Protein AF-A0A1J3JFD1-F1 (afdb_monomer)

Secondary structure (DSSP, 8-state):
-THHHHHHHHHHHHHTT-THHHHHHHHHHHHHHHHHHIIIIIIS--HHHHHHHHHHHHHHHHHHHHHHHIIIIISTTT-----GGGGTTHHHHHHHHHHHHHHHHHHHHHHHHHHHHHTTSTTHHHHHHHHHHHHHHHHHHHHHHHHHHHHHHHHHHHHHHTT-HHHH-

Sequence (169 aa):
FALCLSFPLQRFLQCQLKNHVPAFAAAVALVVHLFVCWLFVYGLKLGIVGTMATVSVSWWVNVLVLLAYSVCGGCPLTWPGFSSEAFTGLWEFLKLSASSGVMLCLENWYYRILIIMTGNLLNARIAVDSLSICLSISGWEMMIPLAFFAGTGVRVANELGAGNGKGAR

Nearest PDB structures (foldseek):
  5xjj-assembly1_A  TM=9.037E-01  e=1.940E-04  Camelina sativa
  3ja6-assembly1_H  TM=1.878E-01  e=8.219E+00  Escherichia coli

Structure (mmCIF, N/CA/C/O backbone):
data_AF-A0A1J3JFD1-F1
#
_entry.id   AF-A0A1J3JFD1-F1
#
loop_
_atom_site.group_PDB
_atom_site.id
_atom_site.type_symbol
_atom_site.label_atom_id
_atom_site.label_alt_id
_atom_site.label_com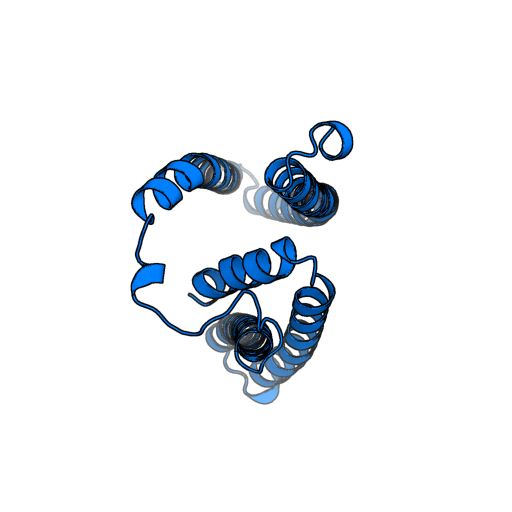p_id
_atom_site.label_asym_id
_atom_site.label_entity_id
_atom_site.label_seq_id
_atom_site.pdbx_PDB_ins_code
_atom_site.Cartn_x
_atom_site.Cartn_y
_atom_site.Cartn_z
_atom_site.occupancy
_atom_site.B_iso_or_equiv
_atom_site.auth_seq_id
_atom_site.auth_comp_id
_atom_site.auth_asym_id
_atom_site.auth_atom_id
_atom_site.pdbx_PDB_model_num
ATOM 1 N N . PHE A 1 1 ? -2.095 -9.610 7.592 1.00 69.19 1 PHE A N 1
ATOM 2 C CA . PHE A 1 1 ? -1.268 -10.500 6.750 1.00 69.19 1 PHE A CA 1
ATOM 3 C C . PHE A 1 1 ? -1.268 -10.074 5.280 1.00 69.19 1 PHE A C 1
ATOM 5 O O . PHE A 1 1 ? -0.200 -9.779 4.771 1.00 69.19 1 PHE A O 1
ATOM 12 N N . ALA A 1 2 ? -2.426 -9.939 4.617 1.00 86.94 2 ALA A N 1
ATOM 13 C CA . ALA A 1 2 ? -2.501 -9.550 3.196 1.00 86.94 2 ALA A CA 1
ATOM 14 C C . ALA A 1 2 ? -1.738 -8.253 2.826 1.00 86.94 2 ALA A C 1
ATOM 16 O O . ALA A 1 2 ? -1.156 -8.170 1.748 1.00 86.94 2 ALA A O 1
ATOM 17 N N . LEU A 1 3 ? -1.658 -7.273 3.735 1.00 88.25 3 LEU A N 1
ATOM 18 C CA . LEU A 1 3 ? -0.893 -6.030 3.537 1.00 88.25 3 LEU A CA 1
ATOM 19 C C . LEU A 1 3 ? 0.593 -6.257 3.211 1.00 88.25 3 LEU A C 1
ATOM 21 O O . LEU A 1 3 ? 1.149 -5.523 2.398 1.00 88.25 3 LEU A O 1
ATOM 25 N N . CYS A 1 4 ? 1.212 -7.293 3.789 1.00 91.38 4 CYS A N 1
ATOM 26 C CA . CYS A 1 4 ? 2.616 -7.634 3.545 1.00 91.38 4 CYS A CA 1
ATOM 27 C C . CYS A 1 4 ? 2.879 -8.006 2.080 1.00 91.38 4 CYS A C 1
ATOM 29 O O . CYS A 1 4 ? 3.981 -7.793 1.596 1.00 91.38 4 CYS A O 1
ATOM 31 N N . LEU A 1 5 ? 1.871 -8.533 1.377 1.00 93.12 5 LEU A N 1
ATOM 32 C CA . LEU A 1 5 ? 1.943 -8.843 -0.054 1.00 93.12 5 LEU A CA 1
ATOM 33 C C . LEU A 1 5 ? 1.428 -7.677 -0.905 1.00 93.12 5 LEU A C 1
ATOM 35 O O . LEU A 1 5 ? 1.996 -7.361 -1.946 1.00 93.12 5 LEU A O 1
ATOM 39 N N . SER A 1 6 ? 0.368 -7.010 -0.442 1.00 93.94 6 SER A N 1
ATOM 40 C CA . SER A 1 6 ? -0.281 -5.923 -1.174 1.00 93.94 6 SER A CA 1
ATOM 41 C C . SER A 1 6 ? 0.649 -4.732 -1.395 1.00 93.94 6 SER A C 1
ATOM 43 O O . SER A 1 6 ? 0.699 -4.216 -2.508 1.00 93.94 6 SER A O 1
ATOM 45 N N . PHE A 1 7 ? 1.386 -4.281 -0.373 1.00 92.44 7 PHE A N 1
ATOM 46 C CA . PHE A 1 7 ? 2.237 -3.095 -0.515 1.00 92.44 7 PHE A CA 1
ATOM 47 C C . PHE A 1 7 ? 3.409 -3.302 -1.487 1.00 92.44 7 PHE A C 1
ATOM 49 O O . PHE A 1 7 ? 3.568 -2.457 -2.372 1.00 92.44 7 PHE A O 1
ATOM 56 N N . PRO A 1 8 ? 4.186 -4.404 -1.417 1.00 93.62 8 PRO A N 1
ATOM 57 C CA . PRO A 1 8 ? 5.213 -4.678 -2.418 1.00 93.62 8 PRO A CA 1
ATOM 58 C C . PRO A 1 8 ? 4.649 -4.814 -3.834 1.00 93.62 8 PRO A C 1
ATOM 60 O O . PRO A 1 8 ? 5.204 -4.222 -4.752 1.00 93.62 8 PRO A O 1
ATOM 63 N N . LEU A 1 9 ? 3.520 -5.514 -4.022 1.00 95.56 9 LEU A N 1
ATOM 64 C CA . LEU A 1 9 ? 2.887 -5.663 -5.342 1.00 95.56 9 LEU A CA 1
ATOM 65 C C . LEU A 1 9 ? 2.401 -4.324 -5.913 1.00 95.56 9 LEU A C 1
ATOM 67 O O . LEU A 1 9 ? 2.603 -4.039 -7.094 1.00 95.56 9 LEU A O 1
ATOM 71 N N . GLN A 1 10 ? 1.793 -3.474 -5.080 1.00 95.62 10 GLN A N 1
ATOM 72 C CA . GLN A 1 10 ? 1.405 -2.125 -5.491 1.00 95.62 10 GLN A CA 1
ATOM 73 C C . GLN A 1 10 ? 2.627 -1.302 -5.893 1.00 95.62 10 GLN A C 1
ATOM 75 O O . GLN A 1 10 ? 2.614 -0.689 -6.958 1.00 95.62 10 GLN A O 1
ATOM 80 N N . ARG A 1 11 ? 3.694 -1.315 -5.083 1.00 94.56 11 ARG A N 1
ATOM 81 C CA . ARG A 1 11 ? 4.931 -0.588 -5.394 1.00 94.56 11 ARG A CA 1
ATOM 82 C C . ARG A 1 11 ? 5.603 -1.116 -6.658 1.00 94.56 11 ARG A C 1
ATOM 84 O O . ARG A 1 11 ? 5.978 -0.309 -7.501 1.00 94.56 11 ARG A O 1
ATOM 91 N N . PHE A 1 12 ? 5.657 -2.432 -6.850 1.00 95.50 12 PHE A N 1
ATOM 92 C CA . PHE A 1 12 ? 6.177 -3.066 -8.064 1.00 95.50 12 PHE A CA 1
ATOM 93 C C . PHE A 1 12 ? 5.483 -2.546 -9.331 1.00 95.50 12 PHE A C 1
ATOM 95 O O . PHE A 1 12 ? 6.152 -2.176 -10.296 1.00 95.50 12 PHE A O 1
ATOM 102 N N . LEU A 1 13 ? 4.149 -2.459 -9.328 1.00 96.31 13 LEU A N 1
ATOM 103 C CA . LEU A 1 13 ? 3.382 -1.947 -10.470 1.00 96.31 13 LEU A CA 1
ATOM 104 C C . LEU A 1 13 ? 3.479 -0.421 -10.612 1.00 96.31 13 LEU A C 1
ATOM 106 O O . LEU A 1 13 ? 3.549 0.085 -11.733 1.00 96.31 13 LEU A O 1
ATOM 110 N N . GLN A 1 14 ? 3.516 0.314 -9.498 1.00 95.44 14 GLN A N 1
ATOM 111 C CA . GLN A 1 14 ? 3.653 1.771 -9.501 1.00 95.44 14 GLN A CA 1
ATOM 112 C C . GLN A 1 14 ? 4.997 2.221 -10.078 1.00 95.44 14 GLN A C 1
ATOM 114 O O . GLN A 1 14 ? 5.013 3.121 -10.912 1.00 95.44 14 GLN A O 1
ATOM 119 N N . CYS A 1 15 ? 6.108 1.571 -9.713 1.00 94.81 15 CYS A N 1
ATOM 120 C CA . CYS A 1 15 ? 7.433 1.891 -10.261 1.00 94.81 15 CYS A CA 1
ATOM 121 C C . CYS A 1 15 ? 7.491 1.718 -11.789 1.00 94.81 15 CYS A C 1
ATOM 123 O O . CYS A 1 15 ? 8.193 2.451 -12.477 1.00 94.81 15 CYS A O 1
ATOM 125 N N . GLN A 1 16 ? 6.678 0.811 -12.336 1.00 94.81 16 GLN A N 1
ATOM 126 C CA . GLN A 1 16 ? 6.529 0.583 -13.778 1.00 94.81 16 GLN A CA 1
ATOM 127 C C . GLN A 1 16 ? 5.488 1.499 -14.443 1.00 94.81 16 GLN A C 1
ATOM 129 O O . GLN A 1 16 ? 5.118 1.278 -15.594 1.00 94.81 16 GLN A O 1
ATOM 134 N N . LEU A 1 17 ? 4.976 2.504 -13.723 1.00 94.00 17 LEU A N 1
ATOM 135 C CA . LEU A 1 17 ? 3.937 3.435 -14.176 1.00 94.00 17 LEU A CA 1
ATOM 136 C C . LEU A 1 17 ? 2.597 2.764 -14.529 1.00 94.00 17 LEU A C 1
ATOM 138 O O . LEU A 1 17 ? 1.746 3.360 -15.193 1.00 94.00 17 LEU A O 1
ATOM 142 N N . LYS A 1 18 ? 2.354 1.541 -14.045 1.00 95.38 18 LYS A N 1
ATOM 143 C CA . LYS A 1 18 ? 1.117 0.781 -14.279 1.00 95.38 18 LYS A CA 1
ATOM 144 C C . LYS A 1 18 ? 0.048 1.077 -13.226 1.00 95.38 18 LYS A C 1
ATOM 146 O O . LYS A 1 18 ? -0.641 0.172 -12.771 1.00 95.38 18 LYS A O 1
ATOM 151 N N . ASN A 1 19 ? -0.130 2.346 -12.853 1.00 94.12 19 ASN A N 1
ATOM 152 C CA . ASN A 1 19 ? -1.013 2.766 -11.751 1.00 94.12 19 ASN A CA 1
ATOM 153 C C . ASN A 1 19 ? -2.505 2.467 -11.986 1.00 94.12 19 ASN A C 1
ATOM 155 O O . ASN A 1 19 ? -3.268 2.387 -11.025 1.00 94.12 19 ASN A O 1
ATOM 159 N N . HIS A 1 20 ? -2.923 2.254 -13.236 1.00 95.12 20 HIS A N 1
ATOM 160 C CA . HIS A 1 20 ? -4.294 1.845 -13.551 1.00 95.12 20 HIS A CA 1
ATOM 161 C C . HIS A 1 20 ? -4.638 0.455 -12.985 1.00 95.12 20 HIS A C 1
ATOM 163 O O . HIS A 1 20 ? -5.785 0.214 -12.623 1.00 95.12 20 HIS A O 1
ATOM 169 N N . VAL A 1 21 ? -3.654 -0.443 -12.850 1.00 96.44 21 VAL A N 1
ATOM 170 C CA . VAL A 1 21 ? -3.849 -1.800 -12.317 1.00 96.44 21 VAL A CA 1
ATOM 171 C C . VAL A 1 21 ? -4.212 -1.781 -10.827 1.00 96.44 21 VAL A C 1
ATOM 173 O O . VAL A 1 21 ? -5.257 -2.332 -10.483 1.00 96.44 21 VAL A O 1
ATOM 176 N N . PRO A 1 22 ? -3.442 -1.136 -9.922 1.00 95.94 22 PRO A N 1
ATOM 177 C CA . PRO A 1 22 ? -3.845 -1.026 -8.526 1.00 95.94 22 PRO A CA 1
ATOM 178 C C . PRO A 1 22 ? -5.111 -0.194 -8.323 1.00 95.94 22 PRO A C 1
ATOM 180 O O . PRO A 1 22 ? -5.869 -0.503 -7.408 1.00 95.94 22 PRO A O 1
ATOM 183 N N . ALA A 1 23 ? -5.395 0.790 -9.182 1.00 95.62 23 ALA A N 1
ATOM 184 C CA . ALA A 1 23 ? -6.676 1.497 -9.148 1.00 95.62 23 ALA A CA 1
ATOM 185 C C . ALA A 1 23 ? -7.856 0.559 -9.468 1.00 95.62 23 ALA A C 1
ATOM 187 O O . ALA A 1 23 ? -8.843 0.532 -8.734 1.00 95.62 23 ALA A O 1
ATOM 188 N N . PHE A 1 24 ? -7.731 -0.262 -10.515 1.00 96.81 24 PHE A N 1
ATOM 189 C CA . PHE A 1 24 ? -8.732 -1.269 -10.865 1.00 96.81 24 PHE A CA 1
ATOM 190 C C . PHE A 1 24 ? -8.890 -2.329 -9.766 1.00 96.81 24 PHE A C 1
ATOM 192 O O . PHE A 1 24 ? -10.011 -2.639 -9.370 1.00 96.81 24 PHE A O 1
ATOM 199 N N . ALA A 1 25 ? -7.783 -2.841 -9.219 1.00 96.69 25 ALA A N 1
ATOM 200 C CA . ALA A 1 25 ? -7.808 -3.808 -8.124 1.00 96.69 25 ALA A CA 1
ATOM 201 C C . ALA A 1 25 ? -8.519 -3.252 -6.879 1.00 96.69 25 ALA A C 1
ATOM 203 O O . ALA A 1 25 ? -9.344 -3.948 -6.287 1.00 96.69 25 ALA A O 1
ATOM 204 N N . ALA A 1 26 ? -8.275 -1.982 -6.534 1.00 95.50 26 ALA A N 1
ATOM 205 C CA . ALA A 1 26 ? -8.961 -1.306 -5.437 1.00 95.50 26 ALA A CA 1
ATOM 206 C C . ALA A 1 26 ? -10.470 -1.159 -5.700 1.00 95.50 26 ALA A C 1
ATOM 208 O O . ALA A 1 26 ? -11.271 -1.410 -4.801 1.00 95.50 26 ALA A O 1
ATOM 209 N N . ALA A 1 27 ? -10.870 -0.816 -6.930 1.00 97.06 27 ALA A N 1
ATOM 210 C CA . ALA A 1 27 ? -12.281 -0.729 -7.309 1.00 97.06 27 ALA A CA 1
ATOM 211 C C . ALA A 1 27 ? -12.991 -2.091 -7.207 1.00 97.06 27 ALA A C 1
ATOM 213 O O . ALA A 1 27 ? -14.066 -2.188 -6.617 1.00 97.06 27 ALA A O 1
ATOM 214 N N . VAL A 1 28 ? -12.367 -3.162 -7.710 1.00 97.06 28 VAL A N 1
ATOM 215 C CA . VAL A 1 28 ? -12.891 -4.533 -7.583 1.00 97.06 28 VAL A CA 1
ATOM 216 C C . VAL A 1 28 ? -12.989 -4.941 -6.113 1.00 97.06 28 VAL A C 1
ATOM 218 O O . VAL A 1 28 ? -14.029 -5.436 -5.678 1.00 97.06 28 VAL A O 1
ATOM 221 N N . ALA A 1 29 ? -11.939 -4.696 -5.325 1.00 96.06 29 ALA A N 1
ATOM 222 C CA . ALA A 1 29 ? -11.925 -5.013 -3.903 1.00 96.06 29 ALA A CA 1
ATOM 223 C C . ALA A 1 29 ? -13.026 -4.270 -3.133 1.00 96.06 29 ALA A C 1
ATOM 225 O O . ALA A 1 29 ? -13.626 -4.865 -2.240 1.00 96.06 29 ALA A O 1
ATOM 226 N N . LEU A 1 30 ? -13.335 -3.020 -3.502 1.00 96.44 30 LEU A N 1
ATOM 227 C CA . LEU A 1 30 ? -14.433 -2.243 -2.923 1.00 96.44 30 LEU A CA 1
ATOM 228 C C . LEU A 1 30 ? -15.800 -2.864 -3.237 1.00 96.44 30 LEU A C 1
ATOM 230 O O . LEU A 1 30 ? -16.602 -3.054 -2.327 1.00 96.44 30 LEU A O 1
ATOM 234 N N . VAL A 1 31 ? -16.058 -3.226 -4.497 1.00 97.44 31 VAL A N 1
ATOM 235 C CA . VAL A 1 31 ? -17.323 -3.873 -4.894 1.00 97.44 31 VAL A CA 1
ATOM 236 C C . VAL A 1 31 ? -17.512 -5.196 -4.150 1.00 97.44 31 VAL A C 1
ATOM 238 O O . VAL A 1 31 ? -18.573 -5.442 -3.573 1.00 97.44 31 VAL A O 1
ATOM 241 N N . VAL A 1 32 ? -16.462 -6.020 -4.091 1.00 96.50 32 VAL A N 1
ATOM 242 C CA . VAL A 1 32 ? -16.471 -7.270 -3.318 1.00 96.50 32 VAL A CA 1
ATOM 243 C C . VAL A 1 32 ? -16.667 -6.976 -1.829 1.00 96.50 32 VAL A C 1
ATOM 245 O O . VAL A 1 32 ? -17.441 -7.671 -1.179 1.00 96.50 32 VAL A O 1
ATOM 248 N N . HIS A 1 33 ? -16.034 -5.934 -1.284 1.00 96.44 33 HIS A N 1
ATOM 249 C CA . HIS A 1 33 ? -16.206 -5.551 0.117 1.00 96.44 33 HIS A CA 1
ATOM 250 C C . HIS A 1 33 ? -17.663 -5.240 0.448 1.00 96.44 33 HIS A C 1
ATOM 252 O O . HIS A 1 33 ? -18.187 -5.776 1.419 1.00 96.44 33 HIS A O 1
ATOM 258 N N . LEU A 1 34 ? -18.336 -4.433 -0.377 1.00 96.75 34 LEU A N 1
ATOM 259 C CA . LEU A 1 34 ? -19.747 -4.093 -0.188 1.00 96.75 34 LEU A CA 1
ATOM 260 C C . LEU A 1 34 ? -20.630 -5.345 -0.204 1.00 96.75 34 LEU A C 1
ATOM 262 O O . LEU A 1 34 ? -21.467 -5.522 0.683 1.00 96.75 34 LEU A O 1
ATOM 266 N N . PHE A 1 35 ? -20.401 -6.241 -1.166 1.00 96.56 35 PHE A N 1
ATOM 267 C CA . PHE A 1 35 ? -21.141 -7.495 -1.273 1.00 96.56 35 PHE A CA 1
ATOM 268 C C . PHE A 1 35 ? -20.918 -8.413 -0.062 1.00 96.56 35 PHE A C 1
ATOM 270 O O . PHE A 1 35 ? -21.877 -8.900 0.536 1.00 96.56 35 PHE A O 1
ATOM 277 N N . VAL A 1 36 ? -19.660 -8.628 0.334 1.00 95.81 36 VAL A N 1
ATOM 278 C CA . VAL A 1 36 ? -19.306 -9.506 1.459 1.00 95.81 36 VAL A CA 1
ATOM 279 C C . VAL A 1 36 ? -19.777 -8.909 2.785 1.00 95.81 36 VAL A C 1
ATOM 281 O O . VAL A 1 36 ? -20.284 -9.648 3.622 1.00 95.81 36 VAL A O 1
ATOM 284 N N . CYS A 1 37 ? -19.692 -7.588 2.970 1.00 95.81 37 CYS A N 1
ATOM 285 C CA . CYS A 1 37 ? -20.280 -6.891 4.116 1.00 95.81 37 CYS A CA 1
ATOM 286 C C . CYS A 1 37 ? -21.784 -7.125 4.202 1.00 95.81 37 CYS A C 1
ATOM 288 O O . CYS A 1 37 ? -22.272 -7.534 5.254 1.00 95.81 37 CYS A O 1
ATOM 290 N N . TRP A 1 38 ? -22.513 -6.933 3.102 1.00 95.94 38 TRP A N 1
ATOM 291 C CA . TRP A 1 38 ? -23.947 -7.202 3.078 1.00 95.94 38 TRP A CA 1
ATOM 292 C C . TRP A 1 38 ? -24.257 -8.664 3.432 1.00 95.94 38 TRP A C 1
ATOM 294 O O . TRP A 1 38 ? -25.062 -8.936 4.326 1.00 95.94 38 TRP A O 1
ATOM 304 N N . LEU A 1 39 ? -23.558 -9.606 2.797 1.00 96.00 39 LEU A N 1
ATOM 305 C CA . LEU A 1 39 ? -23.778 -11.034 2.993 1.00 96.00 39 LEU A CA 1
ATOM 306 C C . LEU A 1 39 ? -23.444 -11.487 4.420 1.00 96.00 39 LEU A C 1
ATOM 308 O O . LEU A 1 39 ? -24.234 -12.198 5.030 1.00 96.00 39 LEU A O 1
ATOM 312 N N . PHE A 1 40 ? -22.292 -11.100 4.968 1.00 94.69 40 PHE A N 1
ATOM 313 C CA . PHE A 1 40 ? -21.808 -11.623 6.251 1.00 94.69 40 PHE A CA 1
ATOM 314 C C . PHE A 1 40 ? -22.538 -10.991 7.436 1.00 94.69 40 PHE A C 1
ATOM 316 O O . PHE A 1 40 ? -22.807 -11.677 8.426 1.00 94.69 40 PHE A O 1
ATOM 323 N N . VAL A 1 41 ? -22.873 -9.701 7.332 1.00 93.75 41 VAL A N 1
ATOM 324 C CA . VAL A 1 41 ? -23.539 -8.959 8.407 1.00 93.75 41 VAL A CA 1
ATOM 325 C C . VAL A 1 41 ? -25.043 -9.209 8.391 1.00 93.75 41 VAL A C 1
ATOM 327 O O . VAL A 1 41 ? -25.602 -9.577 9.422 1.00 93.75 41 VAL A O 1
ATOM 330 N N . TYR A 1 42 ? -25.706 -9.051 7.241 1.00 91.56 42 TYR A N 1
ATOM 331 C CA . TYR A 1 42 ? -27.168 -9.151 7.166 1.00 91.56 42 TYR A CA 1
ATOM 332 C C . TYR A 1 42 ? -27.657 -10.545 6.779 1.00 91.56 42 TYR A C 1
ATOM 334 O O . TYR A 1 42 ? -28.623 -11.029 7.368 1.00 91.56 42 TYR A O 1
ATOM 342 N N . GLY A 1 43 ? -26.998 -11.193 5.815 1.00 93.50 43 GLY A N 1
ATOM 343 C CA . GLY A 1 43 ? -27.394 -12.521 5.338 1.00 93.50 43 GLY A CA 1
ATOM 344 C C . GLY A 1 43 ? -27.084 -13.624 6.351 1.00 93.50 43 GLY A C 1
ATOM 345 O O . GLY A 1 43 ? -27.980 -14.318 6.820 1.00 93.50 43 GLY A O 1
ATOM 346 N N . LEU A 1 44 ? -25.807 -13.761 6.709 1.00 92.31 44 LEU A N 1
ATOM 347 C CA . LEU A 1 44 ? -25.290 -14.837 7.559 1.00 92.31 44 LEU A CA 1
ATOM 348 C C . LEU A 1 44 ? -25.266 -14.480 9.052 1.00 92.31 44 LEU A C 1
ATOM 350 O O . LEU A 1 44 ? -25.107 -15.371 9.881 1.00 92.31 44 LEU A O 1
ATOM 354 N N . LYS A 1 45 ? -25.419 -13.194 9.400 1.00 92.56 45 LYS A N 1
ATOM 355 C CA . LYS A 1 45 ? -25.468 -12.686 10.785 1.00 92.56 45 LYS A CA 1
ATOM 356 C C . LYS A 1 45 ? -24.314 -13.186 11.659 1.00 92.56 45 LYS A C 1
ATOM 358 O O . LYS A 1 45 ? -24.491 -13.499 12.833 1.00 92.56 45 LYS A O 1
ATOM 363 N N . LEU A 1 46 ? -23.106 -13.208 11.100 1.00 90.94 46 LEU A N 1
ATOM 364 C CA . LEU A 1 46 ? -21.898 -13.759 11.734 1.00 90.94 46 LEU A CA 1
ATOM 365 C C . LEU A 1 46 ? -21.324 -12.881 12.870 1.00 90.94 46 LEU A C 1
ATOM 367 O O . LEU A 1 46 ? -20.219 -13.127 13.359 1.00 90.94 46 LEU A O 1
ATOM 371 N N . GLY A 1 47 ? -22.052 -11.838 13.281 1.00 91.56 47 GLY A N 1
ATOM 372 C CA . GLY 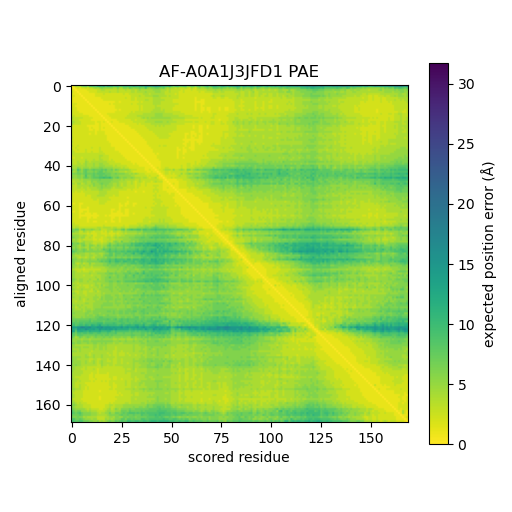A 1 47 ? -21.650 -10.908 14.331 1.00 91.56 47 GLY A CA 1
ATOM 373 C C . GLY A 1 47 ? -20.326 -10.194 14.037 1.00 91.56 47 GLY A C 1
ATOM 374 O O . GLY A 1 47 ? -19.913 -10.035 12.889 1.00 91.56 47 GLY A O 1
ATOM 375 N N . ILE A 1 48 ? -19.639 -9.772 15.101 1.00 91.75 48 ILE A N 1
ATOM 376 C CA . ILE A 1 48 ? -18.401 -8.974 15.023 1.00 91.75 48 ILE A CA 1
ATOM 377 C C . ILE A 1 48 ? -17.276 -9.734 14.306 1.00 91.75 48 ILE A C 1
ATOM 379 O O . ILE A 1 48 ? -16.515 -9.139 13.544 1.00 91.75 48 ILE A O 1
ATOM 383 N N . VAL A 1 49 ? -17.187 -11.054 14.505 1.00 92.19 49 VAL A N 1
ATOM 384 C CA . VAL A 1 49 ? -16.172 -11.893 13.847 1.00 92.19 49 VAL A CA 1
ATOM 385 C C . VAL A 1 49 ? -16.364 -11.881 12.329 1.00 92.19 49 VAL A C 1
ATOM 387 O O . VAL A 1 49 ? -15.396 -11.688 11.595 1.00 92.19 49 VAL A O 1
ATOM 390 N N . GLY A 1 50 ? -17.611 -11.997 11.857 1.00 90.50 50 GLY A N 1
ATOM 391 C CA . GLY A 1 50 ? -17.944 -11.861 10.439 1.00 90.50 50 GLY A CA 1
ATOM 392 C C . GLY A 1 50 ? -17.579 -10.494 9.871 1.00 90.50 50 GLY A C 1
ATOM 393 O O . GLY A 1 50 ? -16.960 -10.421 8.812 1.00 90.50 50 GLY A O 1
ATOM 394 N N . THR A 1 51 ? -17.883 -9.418 10.600 1.00 91.31 51 THR A N 1
ATOM 395 C CA . THR A 1 51 ? -17.534 -8.046 10.197 1.00 91.31 51 THR A CA 1
ATOM 396 C C . THR A 1 51 ? -16.024 -7.848 10.055 1.00 91.31 51 THR A C 1
ATOM 398 O O . THR A 1 51 ? -15.569 -7.216 9.110 1.00 91.31 51 THR A O 1
ATOM 401 N N . MET A 1 52 ? -15.211 -8.419 10.947 1.00 91.62 52 MET A N 1
ATOM 402 C CA . MET A 1 52 ? -13.748 -8.356 10.809 1.00 91.62 52 MET A CA 1
ATOM 403 C C . MET A 1 52 ? -13.235 -9.200 9.632 1.00 91.62 52 MET A C 1
ATOM 405 O O . MET A 1 52 ? -12.266 -8.831 8.959 1.00 91.62 52 MET A O 1
ATOM 409 N N . ALA A 1 53 ? -13.888 -10.332 9.357 1.00 92.94 53 ALA A N 1
ATOM 410 C CA . ALA A 1 53 ? -13.526 -11.203 8.247 1.00 92.94 53 ALA A CA 1
ATOM 411 C C . ALA A 1 53 ? -13.761 -10.537 6.880 1.00 92.94 53 ALA A C 1
ATOM 413 O O . ALA A 1 53 ? -12.960 -10.749 5.968 1.00 92.94 53 ALA A O 1
ATOM 414 N N . THR A 1 54 ? -14.786 -9.689 6.730 1.00 93.75 54 THR A N 1
ATOM 415 C CA . THR A 1 54 ? -15.097 -9.034 5.443 1.00 93.75 54 THR A CA 1
ATOM 416 C C . THR A 1 54 ? -13.954 -8.154 4.947 1.00 93.75 54 THR A C 1
ATOM 418 O O . THR A 1 54 ? -13.593 -8.203 3.771 1.00 93.75 54 THR A O 1
ATOM 421 N N . VAL A 1 55 ? -13.319 -7.410 5.855 1.00 91.62 55 VAL A N 1
ATOM 422 C CA . VAL A 1 55 ? -12.139 -6.591 5.556 1.00 91.62 55 VAL A CA 1
ATOM 423 C C . VAL A 1 55 ? -10.995 -7.480 5.075 1.00 91.62 55 VAL A C 1
ATOM 425 O O . VAL A 1 55 ? -10.348 -7.181 4.072 1.00 91.62 55 VAL A O 1
ATOM 428 N N . SER A 1 56 ? -10.774 -8.612 5.746 1.00 93.69 56 SER A N 1
ATOM 429 C CA . SER A 1 56 ? -9.713 -9.557 5.386 1.00 93.69 56 SER A CA 1
ATOM 430 C C . SER A 1 56 ? -9.907 -10.139 3.984 1.00 93.69 56 SER A C 1
ATOM 432 O O . SER A 1 56 ? -8.945 -10.200 3.217 1.00 93.69 56 SER A O 1
ATOM 434 N N . VAL A 1 57 ? -11.140 -10.514 3.625 1.00 93.75 57 VAL A N 1
ATOM 435 C CA . VAL A 1 57 ? -11.484 -11.017 2.283 1.00 93.75 57 VAL A CA 1
ATOM 436 C C . VAL A 1 57 ? -11.165 -9.973 1.213 1.00 93.75 57 VAL A C 1
ATOM 438 O O . VAL A 1 57 ? -10.495 -10.289 0.231 1.00 93.75 57 VAL A O 1
ATOM 441 N N . SER A 1 58 ? -11.563 -8.718 1.416 1.00 94.00 58 SER A N 1
ATOM 442 C CA . SER A 1 58 ? -11.322 -7.642 0.447 1.00 94.00 58 SER A CA 1
ATOM 443 C C . SER A 1 58 ? -9.839 -7.358 0.217 1.00 94.00 58 SER A C 1
ATOM 445 O O . SER A 1 58 ? -9.418 -7.178 -0.927 1.00 94.00 58 SER A O 1
ATOM 447 N N . TRP A 1 59 ? -9.020 -7.388 1.272 1.00 94.44 59 TRP A N 1
ATOM 448 C CA . TRP A 1 59 ? -7.569 -7.252 1.124 1.00 94.44 59 TRP A CA 1
ATOM 449 C C . TRP A 1 59 ? -6.950 -8.399 0.326 1.00 94.44 59 TRP A C 1
ATOM 451 O O . TRP A 1 59 ? -6.058 -8.165 -0.489 1.00 94.44 59 TRP A O 1
ATOM 461 N N . TRP A 1 60 ? -7.421 -9.630 0.528 1.00 96.44 60 TRP A N 1
ATOM 462 C CA . TRP A 1 60 ? -6.954 -10.776 -0.248 1.00 96.44 60 TRP A CA 1
ATOM 463 C C . TRP A 1 60 ? -7.365 -10.698 -1.714 1.00 96.44 60 TRP A C 1
ATOM 465 O O . TRP A 1 60 ? -6.536 -10.985 -2.572 1.00 96.44 60 TRP A O 1
ATOM 475 N N . VAL A 1 61 ? -8.582 -10.239 -2.020 1.00 95.69 61 VAL A N 1
ATOM 476 C CA . VAL A 1 61 ? -8.995 -9.976 -3.408 1.00 95.69 61 VAL A CA 1
ATOM 477 C C . VAL A 1 61 ? -8.042 -8.990 -4.076 1.00 95.69 61 VAL A C 1
ATOM 479 O O . VAL A 1 61 ? -7.571 -9.256 -5.179 1.00 95.69 61 VAL A O 1
ATOM 482 N N . ASN A 1 62 ? -7.680 -7.903 -3.389 1.00 95.69 62 ASN A N 1
ATOM 483 C CA . ASN A 1 62 ? -6.707 -6.951 -3.918 1.00 95.69 62 ASN A CA 1
ATOM 484 C C . ASN A 1 62 ? -5.349 -7.621 -4.211 1.00 95.69 62 ASN A C 1
ATOM 486 O O . ASN A 1 62 ? -4.815 -7.466 -5.305 1.00 95.69 62 ASN A O 1
ATOM 490 N N . VAL A 1 63 ? -4.816 -8.423 -3.280 1.00 96.69 63 VAL A N 1
ATOM 491 C CA . VAL A 1 63 ? -3.563 -9.178 -3.490 1.00 96.69 63 VAL A CA 1
ATOM 492 C C . VAL A 1 63 ? -3.658 -10.100 -4.706 1.00 96.69 63 VAL A C 1
ATOM 494 O O . VAL A 1 63 ? -2.752 -10.101 -5.538 1.00 96.69 63 VAL A O 1
ATOM 497 N N . LEU A 1 64 ? -4.750 -10.858 -4.828 1.00 97.06 64 LEU A N 1
ATOM 498 C CA . LEU A 1 64 ? -4.942 -11.817 -5.914 1.00 97.06 64 LEU A CA 1
ATOM 499 C C . LEU A 1 64 ? -5.003 -11.130 -7.279 1.00 97.06 64 LEU A C 1
ATOM 501 O O . LEU A 1 64 ? -4.363 -11.606 -8.210 1.00 97.06 64 LEU A O 1
ATOM 505 N N . VAL A 1 65 ? -5.700 -9.995 -7.400 1.00 96.62 65 VAL A N 1
ATOM 506 C CA . VAL A 1 65 ? -5.774 -9.241 -8.664 1.00 96.62 65 VAL A CA 1
ATOM 507 C C . VAL A 1 65 ? -4.394 -8.715 -9.076 1.00 96.62 65 VAL A C 1
ATOM 509 O O . VAL A 1 65 ? -3.993 -8.881 -10.228 1.00 96.62 65 VAL A O 1
ATOM 512 N N . LEU A 1 66 ? -3.638 -8.120 -8.146 1.00 97.06 66 LEU A N 1
ATOM 513 C CA . LEU A 1 66 ? -2.301 -7.584 -8.440 1.00 97.06 66 LEU A CA 1
ATOM 514 C C . LEU A 1 66 ? -1.294 -8.684 -8.798 1.00 97.06 66 LEU A C 1
ATOM 516 O O . LEU A 1 66 ? -0.480 -8.515 -9.713 1.00 97.06 66 LEU A O 1
ATOM 520 N N . LEU A 1 67 ? -1.352 -9.809 -8.083 1.00 95.75 67 LEU A N 1
ATOM 521 C CA . LEU A 1 67 ? -0.484 -10.954 -8.329 1.00 95.75 67 LEU A CA 1
ATOM 522 C C . LEU A 1 67 ? -0.826 -11.620 -9.665 1.00 95.75 67 LEU A C 1
ATOM 524 O O . LEU A 1 67 ? 0.078 -11.866 -10.460 1.00 95.75 67 LEU A O 1
ATOM 528 N N . ALA A 1 68 ? -2.114 -11.848 -9.943 1.00 96.31 68 ALA A N 1
ATOM 529 C CA . ALA A 1 68 ? -2.574 -12.416 -11.206 1.00 96.31 68 ALA A CA 1
ATOM 530 C C . ALA A 1 68 ? -2.141 -11.550 -12.392 1.00 96.31 68 ALA A C 1
ATOM 532 O O . ALA A 1 68 ? -1.579 -12.074 -13.346 1.00 96.31 68 ALA A O 1
ATOM 533 N N . TYR A 1 69 ? -2.304 -10.224 -12.313 1.00 95.94 69 TYR A N 1
ATOM 534 C CA . TYR A 1 69 ? -1.827 -9.336 -13.375 1.00 95.94 69 TYR A CA 1
ATOM 535 C C . TYR A 1 69 ? -0.318 -9.487 -13.612 1.00 95.94 69 TYR A C 1
ATOM 537 O O . TYR A 1 69 ? 0.122 -9.608 -14.752 1.00 95.94 69 TYR A O 1
ATOM 545 N N . SER A 1 70 ? 0.479 -9.515 -12.541 1.00 94.50 70 SER A N 1
ATOM 546 C CA . SER A 1 70 ? 1.940 -9.624 -12.643 1.00 94.50 70 SER A CA 1
ATOM 547 C C . SER A 1 70 ? 2.387 -10.964 -13.245 1.00 94.50 70 SER A C 1
ATOM 549 O O . SER A 1 70 ? 3.212 -10.976 -14.157 1.00 94.50 70 SER A O 1
ATOM 551 N N . VAL A 1 71 ? 1.813 -12.079 -12.777 1.00 93.56 71 VAL A N 1
ATOM 552 C CA . VAL A 1 71 ? 2.216 -13.446 -13.158 1.00 93.56 71 VAL A CA 1
ATOM 553 C C . VAL A 1 71 ? 1.636 -13.872 -14.513 1.00 93.56 71 VAL A C 1
ATOM 555 O O . VAL A 1 71 ? 2.308 -14.569 -15.266 1.00 93.56 71 VAL A O 1
ATOM 558 N N . CYS A 1 72 ? 0.429 -13.428 -14.877 1.00 93.25 72 CYS A N 1
ATOM 559 C CA . CYS A 1 72 ? -0.234 -13.790 -16.138 1.00 93.25 72 CYS A CA 1
ATOM 560 C C . CYS A 1 72 ? 0.224 -12.939 -17.340 1.00 93.25 72 CYS A C 1
ATOM 562 O O . CYS A 1 72 ? -0.539 -12.733 -18.282 1.00 93.25 72 CYS A O 1
ATOM 564 N N . GLY A 1 73 ? 1.460 -12.433 -17.320 1.00 88.94 73 GLY A N 1
ATOM 565 C CA . GLY A 1 73 ? 2.061 -11.725 -18.455 1.00 88.94 73 GLY A CA 1
ATOM 566 C C . GLY A 1 73 ? 1.837 -10.212 -18.481 1.00 88.94 73 GLY A C 1
ATOM 567 O O . GLY A 1 73 ? 2.173 -9.569 -19.472 1.00 88.94 73 GLY A O 1
ATOM 568 N N . GLY A 1 74 ? 1.327 -9.604 -17.406 1.00 91.62 74 GLY A N 1
ATOM 569 C CA . GLY A 1 74 ? 1.237 -8.146 -17.302 1.00 91.62 74 GLY A CA 1
ATOM 570 C C . GLY A 1 74 ? 2.601 -7.460 -17.171 1.00 91.62 74 GLY A C 1
ATOM 571 O O . GLY A 1 74 ? 2.714 -6.284 -17.510 1.00 91.62 74 GLY A O 1
ATOM 572 N N . CYS A 1 75 ? 3.645 -8.167 -16.728 1.00 93.56 75 CYS A N 1
ATOM 573 C CA . CYS A 1 75 ? 4.980 -7.614 -16.469 1.00 93.56 75 CYS A CA 1
ATOM 574 C C . CYS A 1 75 ? 6.121 -8.502 -17.021 1.00 93.56 75 CYS A C 1
ATOM 576 O O . CYS A 1 75 ? 7.008 -8.884 -16.267 1.00 93.56 75 CYS A O 1
ATOM 578 N N . PRO A 1 76 ? 6.158 -8.830 -18.327 1.00 91.62 76 PRO A N 1
ATOM 579 C CA . PRO A 1 76 ? 7.066 -9.858 -18.853 1.00 91.62 76 PRO A CA 1
ATOM 580 C C . PRO A 1 76 ? 8.553 -9.473 -18.792 1.00 91.62 76 PRO A C 1
ATOM 582 O O . PRO A 1 76 ? 9.408 -10.345 -18.725 1.00 91.62 76 PRO A O 1
ATOM 585 N N . LEU A 1 77 ? 8.871 -8.173 -18.804 1.00 91.50 77 LEU A N 1
ATOM 586 C CA . LEU A 1 77 ? 10.253 -7.676 -18.756 1.00 91.50 77 LEU A CA 1
ATOM 587 C C . LEU A 1 77 ? 10.822 -7.591 -17.333 1.00 91.50 77 LEU A C 1
ATOM 589 O O . LEU A 1 77 ? 12.033 -7.536 -17.156 1.00 91.50 77 LEU A O 1
ATOM 593 N N . THR A 1 78 ? 9.955 -7.522 -16.326 1.00 91.38 78 THR A N 1
ATOM 594 C CA . THR A 1 78 ? 10.323 -7.234 -14.928 1.00 91.38 78 THR A CA 1
ATOM 595 C C . THR A 1 78 ? 9.975 -8.377 -13.982 1.00 91.38 78 THR A C 1
ATOM 597 O O . THR A 1 78 ? 10.491 -8.422 -12.868 1.00 91.38 78 THR A O 1
ATOM 600 N N . TRP A 1 79 ? 9.122 -9.308 -14.414 1.00 91.44 79 TRP A N 1
ATOM 601 C CA . TRP A 1 79 ? 8.758 -10.519 -13.692 1.00 91.44 79 TRP A CA 1
ATOM 602 C C . TRP A 1 79 ? 9.262 -11.759 -14.451 1.00 91.44 79 TRP A C 1
ATOM 604 O O . TRP A 1 79 ? 8.536 -12.306 -15.283 1.00 91.44 79 TRP A O 1
ATOM 614 N N . PRO A 1 80 ? 10.490 -12.236 -14.168 1.00 87.44 80 PRO A N 1
ATOM 615 C CA . PRO A 1 80 ? 11.031 -13.458 -14.768 1.00 87.44 80 PRO A CA 1
ATOM 616 C C . PRO A 1 80 ? 10.483 -14.747 -14.123 1.00 87.44 80 PRO A C 1
ATOM 618 O O . PRO A 1 80 ? 10.843 -15.845 -14.536 1.00 87.44 80 PRO A O 1
ATOM 621 N N . GLY A 1 81 ? 9.617 -14.627 -13.111 1.00 89.62 81 GLY A N 1
ATOM 622 C CA . GLY A 1 81 ? 9.148 -15.737 -12.284 1.00 89.62 81 GLY A CA 1
ATOM 623 C C . GLY A 1 81 ? 9.809 -15.761 -10.907 1.00 89.62 81 GLY A C 1
ATOM 624 O O . GLY A 1 81 ? 10.535 -14.845 -10.522 1.00 89.62 81 GLY A O 1
ATOM 625 N N . PHE A 1 82 ? 9.522 -16.809 -10.137 1.00 88.00 82 PHE A N 1
ATOM 626 C CA . PHE A 1 82 ? 10.126 -16.991 -8.819 1.00 88.00 82 PHE A CA 1
ATOM 627 C C . PHE A 1 82 ? 11.577 -17.463 -8.958 1.00 88.00 82 PHE A C 1
ATOM 629 O O . PHE A 1 82 ? 11.842 -18.480 -9.593 1.00 88.00 82 PHE A O 1
ATOM 636 N N . SER A 1 83 ? 12.498 -16.736 -8.329 1.00 89.56 83 SER A N 1
ATOM 637 C CA . SER A 1 83 ? 13.931 -17.033 -8.297 1.00 89.56 83 SER A CA 1
ATOM 638 C C . SER A 1 83 ? 14.468 -16.860 -6.876 1.00 89.56 83 SER A C 1
ATOM 640 O O . SER A 1 83 ? 13.973 -16.022 -6.117 1.00 89.56 83 SER A O 1
ATOM 642 N N . SER A 1 84 ? 15.502 -17.622 -6.509 1.00 88.38 84 SER A N 1
ATOM 643 C CA . SER A 1 84 ? 16.219 -17.437 -5.238 1.00 88.38 84 SER A CA 1
ATOM 644 C C . SER A 1 84 ? 16.930 -16.084 -5.157 1.00 88.38 84 SER A C 1
ATOM 646 O O . SER A 1 84 ? 17.227 -15.610 -4.062 1.00 88.38 84 SER A O 1
ATOM 648 N N . GLU A 1 85 ? 17.149 -15.427 -6.299 1.00 88.19 85 GLU A N 1
ATOM 649 C CA . GLU A 1 85 ? 17.666 -14.057 -6.379 1.00 88.19 85 GLU A CA 1
ATOM 650 C C . GLU A 1 85 ? 16.777 -13.058 -5.625 1.00 88.19 85 GLU A C 1
ATOM 652 O O . GLU A 1 85 ? 17.283 -12.057 -5.125 1.00 88.19 85 GLU 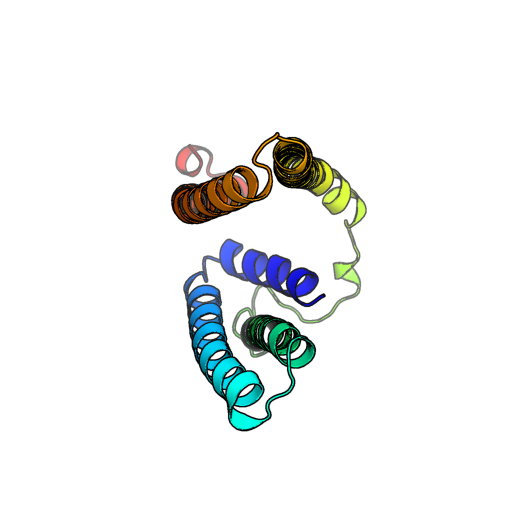A O 1
ATOM 657 N N . ALA A 1 86 ? 15.483 -13.355 -5.439 1.00 85.25 86 ALA A N 1
ATOM 658 C CA . ALA A 1 86 ? 14.569 -12.524 -4.651 1.00 85.25 86 ALA A CA 1
ATOM 659 C C . ALA A 1 86 ? 14.978 -12.386 -3.171 1.00 85.25 86 ALA A C 1
ATOM 661 O O . ALA A 1 86 ? 14.542 -11.454 -2.498 1.00 85.25 86 ALA A O 1
ATOM 662 N N . PHE A 1 87 ? 15.814 -13.296 -2.658 1.00 88.19 87 PHE A N 1
ATOM 663 C CA . PHE A 1 87 ? 16.339 -13.239 -1.291 1.00 88.19 87 PHE A CA 1
ATOM 664 C C . PHE A 1 87 ? 17.689 -12.512 -1.192 1.00 88.19 87 PHE A C 1
ATOM 666 O O . PHE A 1 87 ? 18.254 -12.399 -0.102 1.00 88.19 87 PHE A O 1
ATOM 673 N N . THR A 1 88 ? 18.2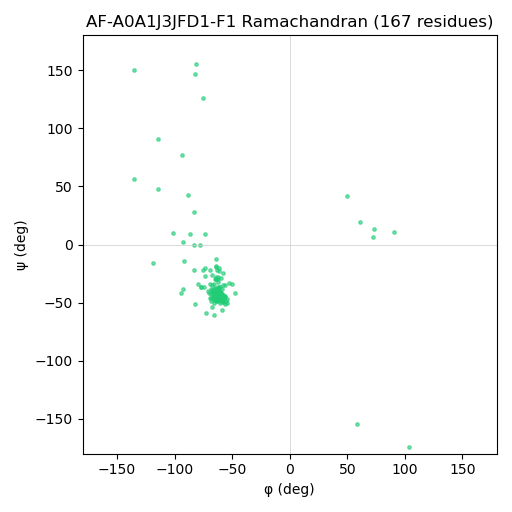14 -11.992 -2.304 1.00 90.06 88 THR A N 1
ATOM 674 C CA . THR A 1 88 ? 19.441 -11.187 -2.309 1.00 90.06 88 THR A CA 1
ATOM 675 C C . THR A 1 88 ? 19.141 -9.732 -1.934 1.00 90.06 88 THR A C 1
ATOM 677 O O . THR A 1 88 ? 18.061 -9.212 -2.201 1.00 90.06 88 THR A O 1
ATOM 680 N N . GLY A 1 89 ? 20.074 -9.062 -1.248 1.00 87.44 89 GLY A N 1
ATOM 681 C CA . GLY A 1 89 ? 19.935 -7.637 -0.905 1.00 87.44 89 GLY A CA 1
ATOM 682 C C . GLY A 1 89 ? 18.905 -7.300 0.186 1.00 87.44 89 GLY A C 1
ATOM 683 O O . GLY A 1 89 ? 18.694 -6.121 0.469 1.00 87.44 89 GLY A O 1
ATOM 684 N N . LEU A 1 90 ? 18.298 -8.297 0.846 1.00 89.88 90 LEU A N 1
ATOM 685 C CA . LEU A 1 90 ? 17.287 -8.082 1.894 1.00 89.88 90 LEU A CA 1
ATOM 686 C C . LEU A 1 90 ? 17.793 -7.224 3.060 1.00 89.88 90 LEU A C 1
ATOM 688 O O . LEU A 1 90 ? 17.028 -6.440 3.613 1.00 89.88 90 LEU A O 1
ATOM 692 N N . TRP A 1 91 ? 19.071 -7.351 3.430 1.00 91.56 91 TRP A N 1
ATOM 693 C CA . TRP A 1 91 ? 19.659 -6.551 4.50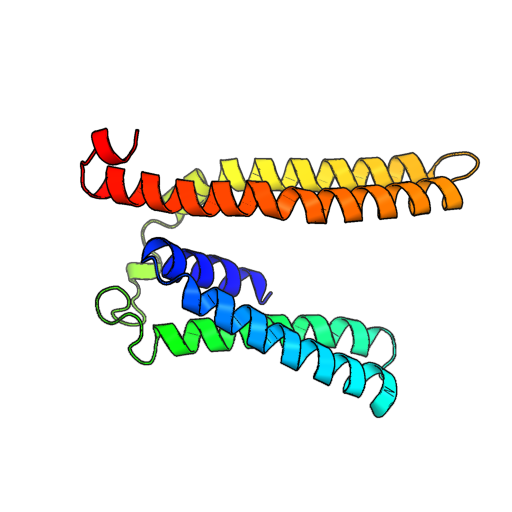7 1.00 91.56 91 TRP A CA 1
ATOM 694 C C . TRP A 1 91 ? 19.737 -5.062 4.154 1.00 91.56 91 TRP A C 1
ATOM 696 O O . TRP A 1 91 ? 19.337 -4.216 4.952 1.00 91.56 91 TRP A O 1
ATOM 706 N N . GLU A 1 92 ? 20.178 -4.732 2.940 1.00 91.81 92 GLU A N 1
ATOM 707 C CA . GLU A 1 92 ? 20.220 -3.342 2.474 1.00 91.81 92 GLU A CA 1
ATOM 708 C C . GLU A 1 92 ? 18.809 -2.772 2.315 1.00 91.81 92 GLU A C 1
ATOM 710 O O . GLU A 1 92 ? 18.541 -1.647 2.739 1.00 91.81 92 GLU A O 1
ATOM 715 N N . PHE A 1 93 ? 17.869 -3.576 1.802 1.00 88.75 93 PHE A N 1
ATOM 716 C CA . PHE A 1 93 ? 16.456 -3.204 1.755 1.00 88.75 93 PHE A CA 1
ATOM 717 C C . PHE A 1 93 ? 15.892 -2.923 3.154 1.00 88.75 93 PHE A C 1
ATOM 719 O O . PHE A 1 93 ? 15.204 -1.919 3.346 1.00 88.75 93 PHE A O 1
ATOM 726 N N . LEU A 1 94 ? 16.200 -3.773 4.139 1.00 91.19 94 LEU A N 1
ATOM 727 C CA . LEU A 1 94 ? 15.789 -3.587 5.530 1.00 91.19 94 LEU A CA 1
ATOM 728 C C . LEU A 1 94 ? 16.370 -2.288 6.093 1.00 91.19 94 LEU A C 1
ATOM 730 O O . LEU A 1 94 ? 15.634 -1.494 6.672 1.00 91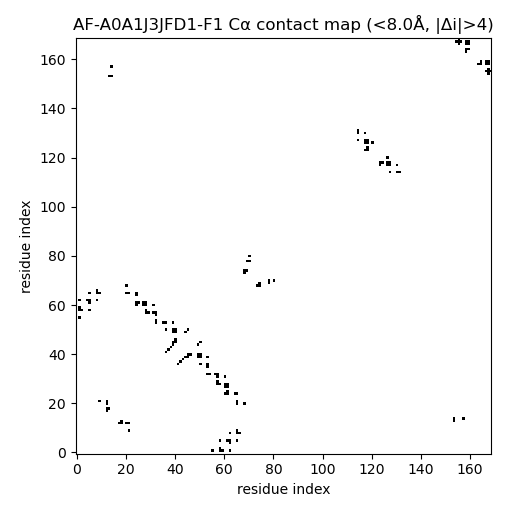.19 94 LEU A O 1
ATOM 734 N N . LYS A 1 95 ? 17.669 -2.044 5.894 1.00 92.25 95 LYS A N 1
ATOM 735 C CA . LYS A 1 95 ? 18.359 -0.844 6.376 1.00 92.25 95 LYS A CA 1
ATOM 736 C C . LYS A 1 95 ? 17.767 0.433 5.779 1.00 92.25 95 LYS A C 1
ATOM 738 O O . LYS A 1 95 ? 17.549 1.398 6.509 1.00 92.25 95 LYS A O 1
ATOM 743 N N . LEU A 1 96 ? 17.459 0.425 4.482 1.00 89.00 96 LEU A N 1
ATOM 744 C CA . LEU A 1 96 ? 16.817 1.551 3.804 1.00 89.00 96 LEU A CA 1
ATOM 745 C C . LEU A 1 96 ? 15.373 1.750 4.288 1.00 89.00 96 LEU A C 1
ATOM 747 O O . LEU A 1 96 ? 14.957 2.873 4.558 1.00 89.00 96 LEU A O 1
ATOM 751 N N . SER A 1 97 ? 14.628 0.654 4.451 1.00 90.31 97 SER A N 1
ATOM 752 C CA . SER A 1 97 ? 13.228 0.676 4.891 1.00 90.31 97 SER A CA 1
ATOM 753 C C . SER A 1 97 ? 13.070 1.000 6.376 1.00 90.31 97 SER A C 1
ATOM 755 O O . SER A 1 97 ? 11.994 1.425 6.790 1.00 90.31 97 SER A O 1
ATOM 757 N N . ALA A 1 98 ? 14.116 0.820 7.188 1.00 92.12 98 ALA A N 1
ATOM 758 C CA . ALA A 1 98 ? 14.070 1.044 8.628 1.00 92.12 98 ALA A CA 1
ATOM 759 C C . ALA A 1 98 ? 13.733 2.498 8.972 1.00 92.12 98 ALA A C 1
ATOM 761 O O . ALA A 1 98 ? 12.908 2.734 9.850 1.00 92.12 98 ALA A O 1
ATOM 762 N N . SER A 1 99 ? 14.305 3.473 8.258 1.00 89.69 99 SER A N 1
ATOM 763 C CA . SER A 1 99 ? 14.024 4.895 8.501 1.00 89.69 99 SER A CA 1
ATOM 764 C C . SER A 1 99 ? 12.554 5.234 8.229 1.00 89.69 99 SER A C 1
ATOM 766 O O . SER A 1 99 ? 11.883 5.818 9.080 1.00 89.69 99 SER A O 1
ATOM 768 N N . SER A 1 100 ? 12.017 4.789 7.087 1.00 87.44 100 SER A N 1
ATOM 769 C CA . SER A 1 100 ? 10.602 4.960 6.740 1.00 87.44 100 SER A CA 1
ATOM 770 C C . SER A 1 100 ? 9.679 4.193 7.691 1.00 87.44 100 SER A C 1
ATOM 772 O O . SER A 1 100 ? 8.623 4.698 8.066 1.00 87.44 100 SER A O 1
ATOM 774 N N . GLY A 1 101 ? 10.085 2.996 8.119 1.00 89.56 101 GLY A N 1
ATOM 775 C CA . GLY A 1 101 ? 9.352 2.185 9.085 1.00 89.56 101 GLY A CA 1
ATOM 776 C C . GLY A 1 101 ? 9.254 2.860 10.451 1.00 89.56 101 GLY A C 1
ATOM 777 O O . GLY A 1 101 ? 8.163 2.955 11.004 1.00 89.56 101 GLY A O 1
ATOM 778 N N . VAL A 1 102 ? 10.366 3.391 10.971 1.00 93.25 102 VAL A N 1
ATOM 779 C CA . VAL A 1 102 ? 10.389 4.138 12.239 1.00 93.25 102 VAL A CA 1
ATOM 780 C C . VAL A 1 102 ? 9.509 5.380 12.152 1.00 93.25 102 VAL A C 1
ATOM 782 O O . VAL A 1 102 ? 8.714 5.607 13.058 1.00 93.25 102 VAL A O 1
ATOM 785 N N . MET A 1 103 ? 9.587 6.139 11.057 1.00 91.50 103 MET A N 1
ATOM 786 C CA . MET A 1 103 ? 8.747 7.321 10.840 1.00 91.50 103 MET A CA 1
ATOM 787 C C . MET A 1 103 ? 7.247 6.986 10.932 1.00 91.50 103 MET A C 1
ATOM 789 O O . MET A 1 103 ? 6.534 7.598 11.725 1.00 91.50 103 MET A O 1
ATOM 793 N N . LEU A 1 104 ? 6.786 5.966 10.198 1.00 87.75 104 LEU A N 1
ATOM 794 C CA . LEU A 1 104 ? 5.381 5.533 10.215 1.00 87.75 104 LEU A CA 1
ATOM 795 C C . LEU A 1 104 ? 4.955 4.957 11.575 1.00 87.75 104 LEU A C 1
ATOM 797 O O . LEU A 1 104 ? 3.831 5.178 12.030 1.00 87.75 104 LEU A O 1
ATOM 801 N N . CYS A 1 105 ? 5.842 4.213 12.242 1.00 92.75 105 CYS A N 1
ATOM 802 C CA . CYS A 1 105 ? 5.577 3.677 13.575 1.00 92.75 105 CYS A CA 1
ATOM 803 C C . CYS A 1 105 ? 5.398 4.795 14.603 1.00 92.75 105 CYS A C 1
ATOM 805 O O . CYS A 1 105 ? 4.443 4.744 15.378 1.00 92.75 105 CYS A O 1
ATOM 807 N N . LEU A 1 106 ? 6.278 5.801 14.594 1.00 91.94 106 LEU A N 1
ATOM 808 C CA . LEU A 1 106 ? 6.199 6.946 15.499 1.00 91.94 106 LEU A CA 1
ATOM 809 C C . LEU A 1 106 ? 4.912 7.742 15.288 1.00 91.94 106 LEU A C 1
ATOM 811 O O . LEU A 1 106 ? 4.257 8.091 16.266 1.00 91.94 106 LEU A O 1
ATOM 815 N N . GLU A 1 107 ? 4.506 7.960 14.037 1.00 88.12 107 GLU A N 1
ATOM 816 C CA . GLU A 1 107 ? 3.241 8.620 13.711 1.00 88.12 107 GLU A CA 1
ATOM 817 C C . GLU A 1 107 ? 2.029 7.845 14.267 1.00 88.12 107 GLU A C 1
ATOM 819 O O . GLU A 1 107 ? 1.193 8.394 14.986 1.00 88.12 107 GLU A O 1
ATOM 824 N N . ASN A 1 108 ? 1.949 6.536 14.014 1.00 87.50 108 ASN A N 1
ATOM 825 C CA . ASN A 1 108 ? 0.839 5.720 14.513 1.00 87.50 108 ASN A CA 1
ATOM 826 C C . ASN A 1 108 ? 0.855 5.569 16.047 1.00 87.50 108 ASN A C 1
ATOM 828 O O . ASN A 1 108 ? -0.205 5.520 16.675 1.00 87.50 108 ASN A O 1
ATOM 832 N N . TRP A 1 109 ? 2.030 5.494 16.675 1.00 93.31 109 TRP A N 1
ATOM 833 C CA . TRP A 1 109 ? 2.141 5.490 18.136 1.00 93.31 109 TRP A CA 1
ATOM 834 C C . TRP A 1 109 ? 1.706 6.816 18.740 1.00 93.31 109 TRP A C 1
ATOM 836 O O . TRP A 1 109 ? 0.972 6.799 19.725 1.00 93.31 109 TRP A O 1
ATOM 846 N N . TYR A 1 110 ? 2.081 7.938 18.129 1.00 91.00 110 TYR A N 1
ATOM 847 C CA . TYR A 1 110 ? 1.639 9.261 18.547 1.00 91.00 110 TYR A CA 1
ATOM 848 C C . TYR A 1 110 ? 0.108 9.348 18.600 1.00 91.00 110 TYR A C 1
ATOM 850 O O . TYR A 1 110 ? -0.444 9.681 19.650 1.00 91.00 110 TYR A O 1
ATOM 858 N N . TYR A 1 111 ? -0.597 8.933 17.541 1.00 86.50 111 TYR A N 1
ATOM 859 C CA . TYR A 1 111 ? -2.067 8.926 17.542 1.00 86.50 111 TYR A CA 1
ATOM 860 C C . TYR A 1 111 ? -2.668 8.003 18.611 1.00 86.50 111 TYR A C 1
ATOM 862 O O . TYR A 1 111 ? -3.654 8.359 19.256 1.00 86.50 111 TYR A O 1
ATOM 870 N N . ARG A 1 112 ? -2.068 6.831 18.852 1.00 89.69 112 ARG A N 1
ATOM 871 C CA . ARG A 1 112 ? -2.532 5.912 19.908 1.00 89.69 112 ARG A CA 1
ATOM 872 C C . ARG A 1 112 ? -2.336 6.493 21.304 1.00 89.69 112 ARG A C 1
ATOM 874 O O . ARG A 1 112 ? -3.220 6.344 22.142 1.00 89.69 112 ARG A O 1
ATOM 881 N N . ILE A 1 113 ? -1.213 7.166 21.543 1.00 91.62 113 ILE A N 1
ATOM 882 C CA . ILE A 1 113 ? -0.938 7.854 22.808 1.00 91.62 113 ILE A CA 1
ATOM 883 C C . ILE A 1 113 ? -1.961 8.969 23.026 1.00 91.62 113 ILE A C 1
ATOM 885 O O . ILE A 1 113 ? -2.535 9.040 24.110 1.00 91.62 113 ILE A O 1
ATOM 889 N N . LEU A 1 114 ? -2.253 9.778 22.000 1.00 88.19 114 LEU A N 1
ATOM 890 C CA . LEU A 1 114 ? -3.287 10.814 22.080 1.00 88.19 114 LEU A CA 1
ATOM 891 C C . LEU A 1 114 ? -4.641 10.230 22.495 1.00 88.19 114 LEU A C 1
ATOM 893 O O . LEU A 1 114 ? -5.241 10.720 23.445 1.00 88.19 114 LEU A O 1
ATOM 897 N N . ILE A 1 115 ? -5.082 9.142 21.856 1.00 88.81 115 ILE A N 1
ATOM 898 C CA . ILE A 1 115 ? -6.350 8.480 22.202 1.00 88.81 115 ILE A CA 1
ATOM 899 C C . ILE A 1 115 ? -6.354 8.010 23.667 1.00 88.81 115 ILE A C 1
ATOM 901 O O . ILE A 1 115 ? -7.332 8.241 24.378 1.00 88.81 115 ILE A O 1
ATOM 905 N N . ILE A 1 116 ? -5.263 7.393 24.141 1.00 91.00 116 ILE A N 1
ATOM 906 C CA . ILE A 1 116 ? -5.142 6.935 25.537 1.00 91.00 116 ILE A CA 1
ATOM 907 C C . ILE A 1 116 ? -5.201 8.120 26.512 1.00 91.00 116 ILE A C 1
ATOM 909 O O . ILE A 1 116 ? -5.916 8.053 27.510 1.00 91.00 116 ILE A O 1
ATOM 913 N N . MET A 1 117 ? -4.492 9.215 26.222 1.00 88.69 117 MET A N 1
ATOM 914 C CA . MET A 1 117 ? -4.496 10.418 27.061 1.00 88.69 117 MET A CA 1
ATOM 915 C C . MET A 1 117 ? -5.882 11.066 27.119 1.00 88.69 117 MET A C 1
ATOM 917 O O . MET A 1 117 ? -6.358 11.418 28.198 1.00 88.69 117 MET A O 1
ATOM 921 N N . THR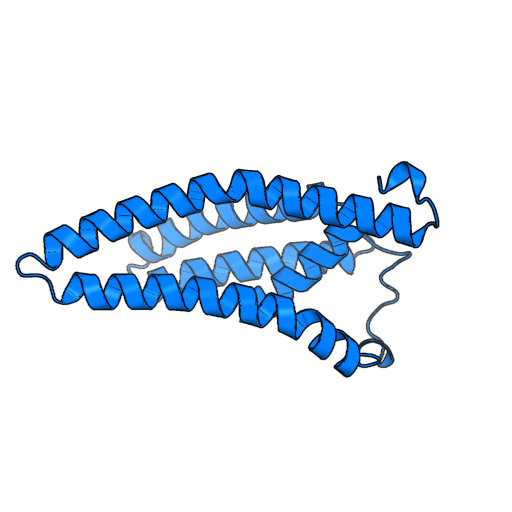 A 1 118 ? -6.559 11.184 25.977 1.00 86.81 118 THR A N 1
ATOM 922 C CA . THR A 1 118 ? -7.920 11.728 25.884 1.00 86.81 118 THR A CA 1
ATOM 923 C C . THR A 1 118 ? -8.938 10.858 26.627 1.00 86.81 118 THR A C 1
ATOM 925 O O . THR A 1 118 ? -9.892 11.383 27.204 1.00 86.81 118 THR A O 1
ATOM 928 N N . GLY A 1 119 ? -8.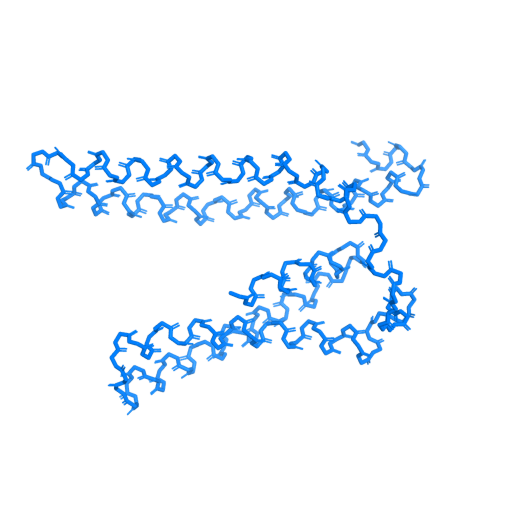694 9.547 26.707 1.00 89.31 119 GLY A N 1
ATOM 929 C CA . GLY A 1 119 ? -9.477 8.609 27.512 1.00 89.31 119 GLY A CA 1
ATOM 930 C C . GLY A 1 119 ? -9.415 8.844 29.027 1.00 89.31 119 GLY A C 1
ATOM 931 O O . GLY A 1 119 ? -10.242 8.292 29.745 1.00 89.31 119 GLY A O 1
ATOM 932 N N . ASN A 1 120 ? -8.488 9.674 29.520 1.00 89.56 120 ASN A N 1
ATOM 933 C CA . ASN A 1 120 ? -8.339 9.996 30.945 1.00 89.56 120 ASN A CA 1
ATOM 934 C C . ASN A 1 120 ? -8.932 11.368 31.337 1.00 89.56 120 ASN A C 1
ATOM 936 O O . ASN A 1 120 ? -8.688 11.874 32.431 1.00 89.56 120 ASN A O 1
ATOM 940 N N . LEU A 1 121 ? -9.678 12.017 30.439 1.00 90.56 121 LEU A N 1
ATOM 941 C CA . LEU A 1 121 ? -10.324 13.302 30.716 1.00 90.56 121 LEU A CA 1
ATOM 942 C C . LEU A 1 121 ? -11.642 13.118 31.482 1.00 90.56 121 LEU A C 1
ATOM 944 O O . LEU A 1 121 ? -12.317 12.102 31.340 1.00 90.56 121 LEU A O 1
ATOM 948 N N . LEU A 1 122 ? -12.067 14.147 32.229 1.00 83.31 122 LEU A N 1
ATOM 949 C CA . LEU A 1 122 ? -13.339 14.156 32.978 1.00 83.31 122 LEU A CA 1
ATOM 950 C C . LEU A 1 122 ? -14.555 13.750 32.123 1.00 83.31 122 LEU A C 1
ATOM 952 O O . LEU A 1 122 ? -15.455 13.080 32.615 1.00 83.31 122 LEU A O 1
ATOM 956 N N . ASN A 1 123 ? -14.548 14.111 30.834 1.00 88.25 123 ASN A N 1
ATOM 957 C CA . ASN A 1 123 ? -15.562 13.731 29.845 1.00 88.25 123 ASN A CA 1
ATOM 958 C C . ASN A 1 123 ? -14.977 12.814 28.754 1.00 88.25 123 ASN A C 1
ATOM 960 O O . ASN A 1 123 ? -15.175 13.055 27.562 1.00 88.25 123 ASN A O 1
ATOM 964 N N . ALA A 1 124 ? -14.241 11.772 29.159 1.00 87.56 124 ALA A N 1
ATOM 965 C CA . ALA A 1 124 ? -13.486 10.873 28.279 1.00 87.56 124 ALA A CA 1
ATOM 966 C C . ALA A 1 124 ? -14.272 10.363 27.064 1.00 87.56 124 ALA A C 1
ATOM 968 O O . ALA A 1 124 ? -13.736 10.356 25.963 1.00 87.56 124 ALA A O 1
ATOM 969 N N . ARG A 1 125 ? -15.549 9.987 27.229 1.00 89.06 125 ARG A N 1
ATOM 970 C CA . ARG A 1 125 ? -16.384 9.512 26.110 1.00 89.06 125 ARG A CA 1
ATOM 971 C C . ARG A 1 125 ? -16.504 10.568 25.009 1.00 89.06 125 ARG A C 1
ATOM 973 O O . ARG A 1 125 ? -16.111 10.315 23.880 1.00 89.06 125 ARG A O 1
ATOM 980 N N . ILE A 1 126 ? -16.976 11.765 25.360 1.00 91.88 126 ILE A N 1
ATOM 981 C CA . ILE A 1 126 ? -17.175 12.863 24.402 1.00 91.88 126 ILE A CA 1
ATOM 982 C C . ILE A 1 126 ? -15.840 13.271 23.771 1.00 91.88 126 ILE A C 1
ATOM 984 O O . ILE A 1 126 ? -15.780 13.539 22.575 1.00 91.88 126 ILE A O 1
ATOM 988 N N . ALA A 1 127 ? -14.770 13.307 24.569 1.00 90.25 127 ALA A N 1
ATOM 989 C CA . ALA A 1 127 ? -13.454 13.713 24.100 1.00 90.25 127 ALA A CA 1
ATOM 990 C C . ALA A 1 127 ? -12.814 12.683 23.149 1.00 90.25 127 ALA A C 1
ATOM 992 O O . ALA A 1 127 ? -12.230 13.067 22.140 1.00 90.25 127 ALA A O 1
ATOM 993 N N . VAL A 1 128 ? -12.928 11.382 23.436 1.00 91.56 128 VAL A N 1
ATOM 994 C CA . VAL A 1 128 ? -12.411 10.314 22.563 1.00 91.56 128 VAL A CA 1
ATOM 995 C C . VAL A 1 128 ? -13.243 10.204 21.289 1.00 91.56 128 VAL A C 1
ATOM 997 O O . VAL A 1 128 ? -12.670 10.046 20.210 1.00 91.56 128 VAL A O 1
ATOM 1000 N N . ASP A 1 129 ? -14.568 10.332 21.387 1.00 90.88 129 ASP A N 1
ATOM 1001 C CA . ASP A 1 129 ? -15.459 10.306 20.224 1.00 90.88 129 ASP A CA 1
ATOM 1002 C C . ASP A 1 129 ? -15.157 11.484 19.283 1.00 90.88 129 ASP A C 1
ATOM 1004 O O . ASP A 1 129 ? -14.972 11.285 18.080 1.00 90.88 129 ASP A O 1
ATOM 1008 N N . SER A 1 130 ? -15.018 12.705 19.820 1.00 92.31 130 SER A N 1
ATOM 1009 C CA . SER A 1 130 ? -14.684 13.887 19.015 1.00 92.31 130 SER A CA 1
ATOM 1010 C C . SER A 1 130 ? -13.291 13.786 18.394 1.00 92.31 130 SER A C 1
ATOM 1012 O O . SER A 1 130 ? -13.142 14.028 17.196 1.00 92.31 130 SER A O 1
ATOM 1014 N N . LEU A 1 131 ? -12.286 13.349 19.163 1.00 91.38 131 LEU A N 1
ATOM 1015 C CA . LEU A 1 131 ? -10.937 13.116 18.650 1.00 91.38 131 LEU A CA 1
ATOM 1016 C C . LEU A 1 131 ? -10.942 12.077 17.521 1.00 91.38 131 LEU A C 1
ATOM 1018 O O . LEU A 1 131 ? -10.289 12.285 16.504 1.00 91.38 131 LEU A O 1
ATOM 1022 N N . SER A 1 132 ? -11.698 10.987 17.664 1.00 90.31 132 SER A N 1
ATOM 1023 C CA . SER A 1 132 ? -11.779 9.925 16.653 1.00 90.31 132 SER A CA 1
ATOM 1024 C C . SER A 1 132 ? -12.377 10.423 15.337 1.00 90.31 132 SER A C 1
ATOM 1026 O O . SER A 1 132 ? -11.889 10.061 14.262 1.00 90.31 132 SER A O 1
ATOM 1028 N N . ILE A 1 133 ? -13.396 11.289 15.402 1.00 93.31 133 ILE A N 1
ATOM 1029 C CA . ILE A 1 133 ? -13.968 11.946 14.219 1.00 93.31 133 ILE A CA 1
ATOM 1030 C C . ILE A 1 133 ? -12.923 12.859 13.567 1.00 93.31 133 ILE A C 1
ATOM 1032 O O . ILE A 1 133 ? -12.693 12.748 12.363 1.00 93.31 133 ILE A O 1
ATOM 1036 N N . CYS A 1 134 ? -12.244 13.704 14.351 1.00 92.94 134 CYS A N 1
ATOM 1037 C CA . CYS A 1 134 ? -11.200 14.596 13.842 1.00 92.94 134 CYS A CA 1
ATOM 1038 C C . CYS A 1 134 ? -10.072 13.818 13.150 1.00 92.94 134 CYS A C 1
ATOM 1040 O O . CYS A 1 134 ? -9.738 14.116 12.007 1.00 92.94 134 CYS A O 1
ATOM 1042 N N . LEU A 1 135 ? -9.542 12.776 13.798 1.00 90.69 135 LEU A N 1
ATOM 1043 C CA . LEU A 1 135 ? -8.495 11.921 13.230 1.00 90.69 135 LEU A CA 1
ATOM 1044 C C . LEU A 1 135 ? -8.954 11.216 11.948 1.00 90.69 135 LEU A C 1
ATOM 1046 O O . LEU A 1 135 ? -8.165 11.068 11.017 1.00 90.69 135 LEU A O 1
ATOM 1050 N N . SER A 1 136 ? -10.225 10.812 11.872 1.00 92.31 136 SER A N 1
ATOM 1051 C CA . SER A 1 136 ? -10.785 10.209 10.658 1.00 92.31 136 SER A CA 1
ATOM 1052 C C . SER A 1 136 ? -10.805 11.202 9.496 1.00 92.31 136 SER A C 1
ATOM 1054 O O . SER A 1 136 ? -10.373 10.857 8.399 1.00 92.31 136 SER A O 1
ATOM 1056 N N . ILE A 1 137 ? -11.243 12.442 9.735 1.00 93.81 137 ILE A N 1
ATOM 1057 C CA . ILE A 1 137 ? -11.265 13.503 8.715 1.00 93.81 137 ILE A CA 1
ATOM 1058 C C . ILE A 1 137 ? -9.840 13.845 8.266 1.00 93.81 137 ILE A C 1
ATOM 1060 O O . ILE A 1 137 ? -9.568 13.851 7.065 1.00 93.81 137 ILE A O 1
ATOM 1064 N N . SER A 1 138 ? -8.914 14.041 9.209 1.00 90.75 138 SER A N 1
ATOM 1065 C CA . SER A 1 138 ? -7.502 14.290 8.895 1.00 90.75 138 SER A CA 1
ATOM 1066 C C . SER A 1 138 ? -6.881 13.143 8.094 1.00 90.75 138 SER A C 1
ATOM 1068 O O . SER A 1 138 ? -6.129 13.383 7.154 1.00 90.75 138 SER A O 1
ATOM 1070 N N . GLY A 1 139 ? -7.233 11.892 8.407 1.00 89.31 139 GLY A N 1
ATOM 1071 C CA . GLY A 1 139 ? -6.781 10.726 7.652 1.00 89.31 139 GLY A CA 1
ATOM 1072 C C . GLY A 1 139 ? -7.257 10.728 6.196 1.00 89.31 139 GLY A C 1
ATOM 1073 O O . GLY A 1 139 ? -6.494 10.351 5.309 1.00 89.31 139 GLY A O 1
ATOM 1074 N N . TRP A 1 140 ? -8.489 11.177 5.932 1.00 92.06 140 TRP A N 1
ATOM 1075 C CA . TRP A 1 140 ? -9.017 11.317 4.569 1.00 92.06 140 TRP A CA 1
ATOM 1076 C C . TRP A 1 140 ? -8.324 12.446 3.810 1.00 92.06 140 TRP A C 1
ATOM 1078 O O . TRP A 1 140 ? -7.909 12.250 2.668 1.00 92.06 140 TRP A O 1
ATOM 1088 N N . GLU A 1 141 ? -8.161 13.602 4.452 1.00 93.69 141 GLU A N 1
ATOM 1089 C CA . GLU A 1 141 ? -7.462 14.754 3.879 1.00 93.69 141 GLU A CA 1
ATOM 1090 C C . GLU A 1 141 ? -6.021 14.394 3.492 1.00 93.69 141 GLU A C 1
ATOM 1092 O O . GLU A 1 141 ? -5.583 14.689 2.380 1.00 93.69 141 GLU A O 1
ATOM 1097 N N . MET A 1 142 ? -5.315 13.661 4.361 1.00 90.69 142 MET A N 1
ATOM 1098 C CA . MET A 1 142 ? -3.924 13.250 4.161 1.00 90.69 142 MET A CA 1
ATOM 1099 C C . MET A 1 142 ? -3.715 12.329 2.946 1.00 90.69 142 MET A C 1
ATOM 1101 O O . MET A 1 142 ? -2.611 12.277 2.400 1.00 90.69 142 MET A O 1
ATOM 1105 N N . MET A 1 143 ? -4.749 11.635 2.456 1.00 92.12 143 MET A N 1
ATOM 1106 C CA . MET A 1 143 ? -4.612 10.782 1.265 1.00 92.12 143 MET A CA 1
ATOM 1107 C C . MET A 1 143 ? -4.270 11.581 0.003 1.00 92.12 143 MET A C 1
ATOM 1109 O O . MET A 1 143 ? -3.592 11.057 -0.881 1.00 92.12 143 MET A O 1
ATOM 1113 N N . ILE A 1 144 ? -4.682 12.850 -0.073 1.00 93.88 144 ILE A N 1
ATOM 1114 C CA . ILE A 1 144 ? -4.386 13.733 -1.207 1.00 93.88 144 ILE A CA 1
ATOM 1115 C C . ILE A 1 144 ? -2.875 14.016 -1.306 1.00 93.88 144 I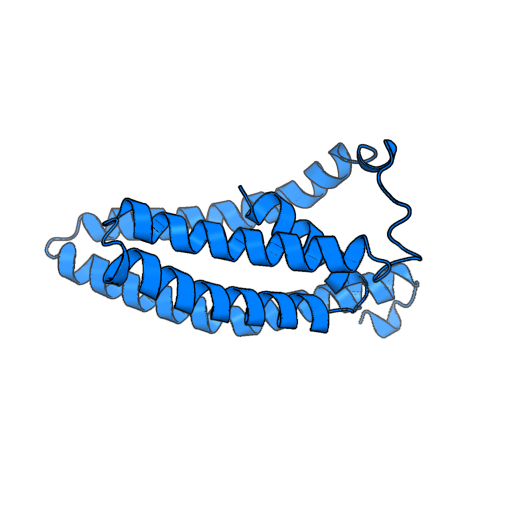LE A C 1
ATOM 1117 O O . ILE A 1 144 ? -2.275 13.633 -2.316 1.00 93.88 144 ILE A O 1
ATOM 1121 N N . PRO A 1 145 ? -2.209 14.621 -0.298 1.00 94.19 145 PRO A N 1
ATOM 1122 C CA . PRO A 1 145 ? -0.767 14.844 -0.351 1.00 94.19 145 PRO A CA 1
ATOM 1123 C C . PRO A 1 145 ? 0.023 13.532 -0.417 1.00 94.19 145 PRO A C 1
ATOM 1125 O O . PRO A 1 145 ? 1.043 13.480 -1.104 1.00 94.19 145 PRO A O 1
ATOM 1128 N N . LEU A 1 146 ? -0.459 12.448 0.205 1.00 91.06 146 LEU A N 1
ATOM 1129 C CA . LEU A 1 146 ? 0.186 11.137 0.113 1.00 91.06 146 LEU A CA 1
ATOM 1130 C C . LEU A 1 146 ? 0.182 10.589 -1.324 1.00 91.06 146 LEU A C 1
ATOM 1132 O O . LEU A 1 146 ? 1.173 10.001 -1.762 1.00 91.06 146 LEU A O 1
ATOM 1136 N N . ALA A 1 147 ? -0.900 10.801 -2.080 1.00 92.44 147 ALA A N 1
ATOM 1137 C CA . ALA A 1 147 ? -0.978 10.409 -3.484 1.00 92.44 147 ALA A CA 1
ATOM 1138 C C . ALA A 1 147 ? 0.029 11.186 -4.346 1.00 92.44 147 ALA A C 1
ATOM 1140 O O . ALA A 1 147 ? 0.728 10.577 -5.160 1.00 92.44 147 ALA A O 1
ATOM 1141 N N . PHE A 1 148 ? 0.161 12.501 -4.126 1.00 94.56 148 PHE A N 1
ATOM 1142 C CA . PHE A 1 148 ? 1.194 13.305 -4.784 1.00 94.56 148 PHE A CA 1
ATOM 1143 C C . PHE A 1 148 ? 2.592 12.821 -4.412 1.00 94.56 148 PHE A C 1
ATOM 1145 O O . PHE A 1 148 ? 3.378 12.555 -5.313 1.00 94.56 148 PHE A O 1
ATOM 1152 N N . PHE A 1 149 ? 2.875 12.621 -3.123 1.00 91.94 149 PHE A N 1
ATOM 1153 C CA . PHE A 1 149 ? 4.157 12.104 -2.639 1.00 91.94 149 PHE A CA 1
ATOM 1154 C C . PHE A 1 149 ? 4.516 10.749 -3.264 1.00 91.94 149 PHE A C 1
ATOM 1156 O O . PHE A 1 149 ? 5.642 10.538 -3.714 1.00 91.94 149 PHE A O 1
ATOM 1163 N N . ALA A 1 150 ? 3.557 9.823 -3.345 1.00 90.88 150 ALA A N 1
ATOM 1164 C CA . ALA A 1 150 ? 3.777 8.528 -3.976 1.00 90.88 150 ALA A CA 1
ATOM 1165 C C . ALA A 1 150 ? 4.031 8.657 -5.487 1.00 90.88 150 ALA A C 1
ATOM 1167 O O . ALA A 1 150 ? 4.907 7.970 -6.014 1.00 90.88 150 ALA A O 1
ATOM 1168 N N . GLY A 1 151 ? 3.285 9.527 -6.176 1.00 93.75 151 GLY A N 1
ATOM 1169 C CA . GLY A 1 151 ? 3.431 9.768 -7.610 1.00 93.75 151 GLY A CA 1
ATOM 1170 C C . GLY A 1 151 ? 4.748 10.457 -7.972 1.00 93.75 151 GLY A C 1
ATOM 1171 O O . GLY A 1 151 ? 5.456 9.988 -8.863 1.00 93.75 151 GLY A O 1
ATOM 1172 N N . THR A 1 152 ? 5.104 11.533 -7.267 1.00 94.50 152 THR A N 1
ATOM 1173 C CA . THR A 1 152 ? 6.369 12.252 -7.465 1.00 94.50 152 THR A CA 1
ATOM 1174 C C . THR A 1 152 ? 7.556 11.378 -7.089 1.00 94.50 152 THR A C 1
ATOM 1176 O O . THR A 1 152 ? 8.501 11.302 -7.865 1.00 94.50 152 THR A O 1
ATOM 1179 N N . GLY A 1 153 ? 7.480 10.637 -5.978 1.00 94.19 153 GLY A N 1
ATOM 1180 C CA . GLY A 1 153 ? 8.540 9.723 -5.549 1.00 94.19 153 GLY A CA 1
ATOM 1181 C C . GLY A 1 153 ? 8.883 8.673 -6.607 1.00 94.19 153 GLY A C 1
ATOM 1182 O O . GLY A 1 153 ? 10.054 8.466 -6.908 1.00 94.19 153 GLY A O 1
ATOM 1183 N N . VAL A 1 154 ? 7.871 8.069 -7.241 1.00 95.38 154 VAL A N 1
ATOM 1184 C CA . VAL A 1 154 ? 8.074 7.131 -8.360 1.00 95.38 154 VAL A CA 1
ATOM 1185 C C . VAL A 1 154 ? 8.733 7.815 -9.560 1.00 95.38 154 VAL A C 1
ATOM 1187 O O . VAL A 1 154 ? 9.651 7.258 -10.158 1.00 95.38 154 VAL A O 1
ATOM 1190 N N . ARG A 1 155 ? 8.277 9.017 -9.930 1.00 95.06 155 ARG A N 1
ATOM 1191 C CA . ARG A 1 155 ? 8.809 9.744 -11.092 1.00 95.06 155 ARG A CA 1
ATOM 1192 C C . ARG A 1 155 ? 10.260 10.156 -10.883 1.00 95.06 155 ARG A C 1
ATOM 1194 O O . ARG A 1 155 ? 11.092 9.832 -11.720 1.00 95.06 155 ARG A O 1
ATOM 1201 N N . VAL A 1 156 ? 10.564 10.781 -9.749 1.00 96.81 156 VAL A N 1
ATOM 1202 C CA . VAL A 1 156 ? 11.925 11.190 -9.382 1.00 96.81 156 VAL A CA 1
ATOM 1203 C C . VAL A 1 156 ? 12.855 9.978 -9.330 1.00 96.81 156 VAL A C 1
ATOM 1205 O O . VAL A 1 156 ? 13.947 10.031 -9.890 1.00 96.81 156 VAL A O 1
ATOM 1208 N N . ALA A 1 157 ? 12.419 8.862 -8.734 1.00 94.88 157 ALA A N 1
ATOM 1209 C CA . ALA A 1 157 ? 13.216 7.636 -8.693 1.00 94.88 157 ALA A CA 1
ATOM 1210 C C . ALA A 1 157 ? 13.518 7.081 -10.096 1.00 94.88 157 ALA A C 1
ATOM 1212 O O . ALA A 1 157 ? 14.656 6.701 -10.366 1.00 94.88 157 ALA A O 1
ATOM 1213 N N . ASN A 1 158 ? 12.531 7.078 -10.998 1.00 96.12 158 ASN A N 1
ATOM 1214 C CA . ASN A 1 158 ? 12.718 6.610 -12.371 1.00 96.12 158 ASN A CA 1
ATOM 1215 C C . ASN A 1 158 ? 13.660 7.524 -13.175 1.00 96.12 158 ASN A C 1
ATOM 1217 O O . ASN A 1 158 ? 14.537 7.020 -13.873 1.00 96.12 158 ASN A O 1
ATOM 1221 N N . GLU A 1 159 ? 13.526 8.848 -13.054 1.00 97.19 159 GLU A N 1
ATOM 1222 C CA . GLU A 1 159 ? 14.406 9.813 -13.733 1.00 97.19 159 GLU A CA 1
ATOM 1223 C C . GLU A 1 159 ? 15.852 9.720 -13.226 1.00 97.19 159 GLU A C 1
ATOM 1225 O O . GLU A 1 159 ? 16.790 9.686 -14.023 1.00 97.19 159 GLU A O 1
ATOM 1230 N N . LEU A 1 160 ? 16.048 9.603 -11.907 1.00 96.75 160 LEU A N 1
ATOM 1231 C CA . LEU A 1 160 ? 17.373 9.384 -11.319 1.00 96.75 160 LEU A CA 1
ATOM 1232 C C . LEU A 1 160 ? 17.979 8.048 -11.765 1.00 96.75 160 LEU A C 1
ATOM 1234 O O . LEU A 1 160 ? 19.156 8.007 -12.116 1.00 96.75 160 LEU A O 1
ATOM 1238 N N . GLY A 1 161 ? 17.181 6.976 -11.812 1.00 94.88 161 GLY A N 1
ATOM 1239 C CA . GLY A 1 161 ? 17.610 5.668 -12.316 1.00 94.88 161 GLY A CA 1
ATOM 1240 C C . GLY A 1 161 ? 18.009 5.685 -13.796 1.00 94.88 161 GLY A C 1
ATOM 1241 O O . GLY A 1 161 ? 18.896 4.937 -14.198 1.00 94.88 161 GLY A O 1
ATOM 1242 N N . ALA A 1 162 ? 17.414 6.578 -14.592 1.00 95.44 162 ALA A N 1
ATOM 1243 C CA . ALA A 1 162 ? 17.780 6.819 -15.988 1.00 95.44 162 ALA A CA 1
ATOM 1244 C C . ALA A 1 162 ? 18.969 7.791 -16.161 1.00 95.44 162 ALA A C 1
ATOM 1246 O O . ALA A 1 162 ? 19.354 8.094 -17.289 1.00 95.44 162 ALA A O 1
ATOM 1247 N N . GLY A 1 163 ? 19.544 8.313 -15.069 1.00 95.88 163 GLY A N 1
ATOM 1248 C CA . GLY A 1 163 ? 20.614 9.314 -15.109 1.00 95.88 163 GLY A CA 1
ATOM 1249 C C . GLY A 1 163 ? 20.148 10.719 -15.518 1.00 95.88 163 GLY A C 1
ATOM 1250 O O . GLY A 1 163 ? 20.973 11.585 -15.812 1.00 95.88 163 GLY A O 1
ATOM 1251 N N . ASN A 1 164 ? 18.839 10.981 -15.529 1.00 96.06 164 ASN A N 1
ATOM 1252 C CA . ASN A 1 164 ? 18.262 12.256 -15.938 1.00 96.06 164 ASN A CA 1
ATOM 1253 C C . ASN A 1 164 ? 18.028 13.193 -14.741 1.00 96.06 164 ASN A C 1
ATOM 1255 O O . ASN A 1 164 ? 16.903 13.430 -14.300 1.00 96.06 164 ASN A O 1
ATOM 1259 N N . GLY A 1 165 ? 19.106 13.805 -14.246 1.00 94.44 165 GLY A N 1
ATOM 1260 C CA . GLY A 1 165 ? 19.020 14.770 -13.142 1.00 94.44 165 GLY A CA 1
ATOM 1261 C C . GLY A 1 165 ? 18.169 16.014 -13.447 1.00 94.44 165 GLY A C 1
ATOM 1262 O O . GLY A 1 165 ? 17.673 16.646 -12.520 1.00 94.44 165 GLY A O 1
ATOM 1263 N N . LYS A 1 166 ? 17.972 16.365 -14.728 1.00 95.19 166 LYS A N 1
ATOM 1264 C CA . LYS A 1 166 ? 17.094 17.479 -15.126 1.00 95.19 166 LYS A CA 1
ATOM 1265 C C . LYS A 1 166 ? 15.615 17.109 -15.049 1.00 95.19 166 LYS A C 1
ATOM 1267 O O . LYS A 1 166 ? 14.828 17.966 -14.690 1.00 95.19 166 LYS A O 1
ATOM 1272 N N . GLY A 1 167 ? 15.251 15.872 -15.391 1.00 92.38 167 GLY A N 1
ATOM 1273 C CA . GLY A 1 167 ? 13.877 15.374 -15.261 1.00 92.38 167 GLY A CA 1
ATOM 1274 C C . GLY A 1 167 ? 13.477 15.092 -13.812 1.00 92.38 167 GLY A C 1
ATOM 1275 O O . GLY A 1 167 ? 12.304 15.186 -13.469 1.00 92.38 167 GLY A O 1
ATOM 1276 N N . ALA A 1 168 ? 14.452 14.774 -12.957 1.00 93.12 168 ALA A N 1
ATOM 1277 C CA . ALA A 1 168 ? 14.235 14.549 -11.529 1.00 93.12 168 ALA A CA 1
ATOM 1278 C C . ALA A 1 168 ? 14.021 15.839 -10.709 1.00 93.12 168 ALA A C 1
ATOM 1280 O O . ALA A 1 168 ? 13.492 15.757 -9.600 1.00 93.12 168 ALA A O 1
ATOM 1281 N N . ARG A 1 169 ? 14.477 16.992 -11.213 1.00 89.94 169 ARG A N 1
ATOM 1282 C CA . ARG A 1 169 ? 14.414 18.301 -10.544 1.00 89.94 169 ARG A CA 1
ATOM 1283 C C . ARG A 1 169 ? 13.163 19.070 -10.948 1.00 89.94 169 ARG A C 1
ATOM 1285 O O . ARG A 1 169 ? 12.575 19.698 -10.042 1.00 89.94 169 ARG A O 1
#

Radius of gyration: 20.06 Å; Cα contacts (8 Å, |Δi|>4): 91; chains: 1; bounding box: 48×36×52 Å

InterPro domains:
  IPR002528 Multi antimicrobial extrusion protein [PF01554] (101-168)

pLDDT: mean 92.49, std 3.46, range [69.19, 97.44]

Foldseek 3Di:
DLVVQLVVLCLLCVLVVNNVQLVVLLVVLVVQLVVQCCCQCPVVVVPPVSVVVSNVVSSVSSSCSSVCCCVVPVPVPRPVDDDPCVVPCVVVVCVVCVVVVVVVVVVVVVLVVVLVVCCPDPPSVVSNVVSVVVVVVVVVVVVVVVVVVSNLVSQLVVCVVVVNPVSND

Solvent-accessible surface area (backbone atoms only — not comparable to full-atom values): 9196 Å² total; per-residue (Å²): 115,51,62,76,55,34,53,58,51,46,49,60,36,41,68,70,69,43,54,68,54,58,53,49,28,50,53,51,19,49,56,51,29,54,52,42,43,49,41,30,49,70,70,65,55,47,51,72,65,30,56,58,46,30,57,55,52,23,46,42,48,29,34,50,48,51,49,48,44,43,73,74,61,70,32,67,91,81,48,91,66,95,56,79,69,76,71,56,66,54,66,61,52,46,61,63,45,45,60,59,48,51,54,54,48,51,54,56,46,50,55,51,50,50,49,56,57,37,55,71,41,100,57,19,67,65,48,36,53,51,49,52,51,52,53,52,53,51,55,58,60,49,50,56,62,49,50,51,52,56,52,49,51,41,51,33,52,52,25,50,74,71,68,32,66,77,78,44,103

Organism: Noccaea caerulescens (NCBI:txid107243)

Mean predicted aligned error: 4.7 Å